Protein AF-A0A6P1BYD6-F1 (afdb_monomer_lite)

Foldseek 3Di:
DDPPDDPPDDDDDDPPDDFADADPPPVRGQKHKDKDKPDCPDPCLCPDPDPPSHWMKIWMWMDGRPDPDIHTDDMDIDDDDD

Structure (mmCIF, N/CA/C/O backbone):
data_AF-A0A6P1BYD6-F1
#
_entry.id   AF-A0A6P1BYD6-F1
#
loop_
_atom_site.group_PDB
_atom_site.id
_atom_site.type_symbol
_atom_site.label_atom_id
_atom_site.label_alt_id
_atom_site.label_comp_id
_atom_site.label_asym_id
_atom_site.label_entity_id
_atom_site.label_seq_id
_atom_site.pdbx_PDB_ins_code
_atom_site.Cartn_x
_atom_site.Cartn_y
_atom_site.Cartn_z
_atom_site.occupancy
_atom_site.B_iso_or_equiv
_atom_site.auth_seq_id
_atom_site.auth_comp_id
_atom_site.auth_asym_id
_atom_site.auth_atom_id
_atom_site.pdbx_PDB_model_num
ATOM 1 N N . PHE A 1 1 ? -15.859 13.540 15.706 1.00 89.75 1 PHE A N 1
ATOM 2 C CA . PHE A 1 1 ? -16.054 14.469 16.838 1.00 89.75 1 PHE A CA 1
ATOM 3 C C . PHE A 1 1 ? -16.524 13.669 18.039 1.00 89.75 1 PHE A C 1
ATOM 5 O O . PHE A 1 1 ? -17.346 12.777 17.856 1.00 89.75 1 PHE A O 1
ATOM 12 N N . VAL A 1 2 ? -15.995 13.976 19.224 1.00 96.88 2 VAL A N 1
ATOM 13 C CA . VAL A 1 2 ? -16.398 13.377 20.503 1.00 96.88 2 VAL A CA 1
ATOM 14 C C . VAL A 1 2 ? -17.037 14.480 21.339 1.00 96.88 2 VAL A C 1
ATOM 16 O O . VAL A 1 2 ? -16.434 15.530 21.543 1.00 96.88 2 VAL A O 1
ATOM 19 N N . ARG A 1 3 ? -18.293 14.278 21.751 1.00 98.00 3 ARG A N 1
ATOM 20 C CA . ARG A 1 3 ? -19.072 15.300 22.460 1.00 98.00 3 ARG A CA 1
ATOM 21 C C . ARG A 1 3 ? -18.425 15.622 23.805 1.00 98.00 3 ARG A C 1
ATOM 23 O O . ARG A 1 3 ? -18.313 14.728 24.631 1.00 98.00 3 ARG A O 1
ATOM 30 N N . GLY A 1 4 ? -18.094 16.898 24.010 1.00 97.38 4 GLY A N 1
ATOM 31 C CA . GLY A 1 4 ? -17.543 17.400 25.271 1.00 97.38 4 GLY A CA 1
ATOM 32 C C . GLY A 1 4 ? -16.054 17.129 25.472 1.00 97.38 4 GLY A C 1
ATOM 33 O O . GLY A 1 4 ? -15.592 17.299 26.585 1.00 97.38 4 GLY A O 1
ATOM 34 N N . ALA A 1 5 ? -15.329 16.698 24.434 1.00 97.94 5 ALA A N 1
ATOM 35 C CA . ALA A 1 5 ? -13.872 16.637 24.496 1.00 97.94 5 ALA A CA 1
ATOM 36 C C . ALA A 1 5 ? -13.279 18.056 24.486 1.00 97.94 5 ALA A C 1
ATOM 38 O O . ALA A 1 5 ? -13.658 18.873 23.638 1.00 97.94 5 ALA A O 1
ATOM 39 N N . GLU A 1 6 ? -12.344 18.315 25.393 1.00 98.19 6 GLU A N 1
ATOM 40 C CA . GLU A 1 6 ? -11.684 19.605 25.603 1.00 98.19 6 GLU A CA 1
ATOM 41 C C . GLU A 1 6 ? -10.160 19.505 25.390 1.00 98.19 6 GLU A C 1
ATOM 43 O O . GLU A 1 6 ? -9.591 18.424 25.217 1.00 98.19 6 GLU A O 1
ATOM 48 N N . GLU A 1 7 ? -9.471 20.649 25.342 1.00 98.06 7 GLU A N 1
ATOM 49 C CA . GLU A 1 7 ? -8.006 20.675 25.283 1.00 98.06 7 GLU A CA 1
ATOM 50 C C . GLU A 1 7 ? -7.415 20.049 26.555 1.00 98.06 7 GLU A C 1
ATOM 52 O O . GLU A 1 7 ? -7.754 20.445 27.666 1.00 98.06 7 GLU A O 1
ATOM 57 N N . GLY A 1 8 ? -6.511 19.081 26.390 1.00 98.00 8 GLY A N 1
ATOM 58 C CA . GLY A 1 8 ? -5.884 18.359 27.501 1.00 98.00 8 GLY A CA 1
ATOM 59 C C . GLY A 1 8 ? -6.543 17.021 27.852 1.00 98.00 8 GLY A C 1
ATOM 60 O O . GLY A 1 8 ? -5.922 16.228 28.560 1.00 98.00 8 GLY A O 1
ATOM 61 N N . ASP A 1 9 ? -7.732 16.723 27.316 1.00 98.50 9 ASP A N 1
ATOM 62 C CA . ASP A 1 9 ? -8.352 15.404 27.459 1.00 98.50 9 ASP A CA 1
ATOM 63 C C . ASP A 1 9 ? -7.582 14.308 26.705 1.00 98.50 9 ASP A C 1
ATOM 65 O O . ASP A 1 9 ? -6.871 14.549 25.724 1.00 98.50 9 ASP A O 1
ATOM 69 N N . VAL A 1 10 ? -7.790 13.058 27.129 1.00 97.94 10 VAL A N 1
ATOM 70 C CA . VAL A 1 10 ? -7.276 11.859 26.455 1.00 97.94 10 VAL A CA 1
ATOM 71 C C . VAL A 1 10 ? -8.440 11.062 25.881 1.00 97.94 10 VAL A C 1
ATOM 73 O O . VAL A 1 10 ? -9.374 10.705 26.596 1.00 97.94 10 VAL A O 1
ATOM 76 N N . LEU A 1 11 ? -8.362 10.731 24.591 1.00 97.81 11 LEU A N 1
ATOM 77 C CA . LEU A 1 11 ? -9.330 9.852 23.943 1.00 97.81 11 LEU A CA 1
ATOM 78 C C . LEU A 1 11 ? -8.783 8.428 23.850 1.00 97.81 11 LEU A C 1
ATOM 80 O O . LEU A 1 11 ? -7.812 8.169 23.140 1.00 97.81 11 LEU A O 1
ATOM 84 N N . GLU A 1 12 ? -9.453 7.486 24.506 1.00 97.94 12 GLU A N 1
ATOM 85 C CA . GLU A 1 12 ? -9.228 6.067 24.251 1.00 97.94 12 GLU A CA 1
ATOM 86 C C . GLU A 1 12 ? -9.866 5.677 22.908 1.00 97.94 12 GLU A C 1
ATOM 88 O O . GLU A 1 12 ? -11.072 5.833 22.705 1.00 97.94 12 GLU A O 1
ATOM 93 N N . VAL A 1 13 ? -9.063 5.132 21.991 1.00 97.69 13 VAL A N 1
ATOM 94 C CA . VAL A 1 13 ? -9.546 4.578 20.720 1.00 97.69 13 VAL A CA 1
ATOM 95 C C . VAL A 1 13 ? -9.195 3.101 20.661 1.00 97.69 13 VAL A C 1
ATOM 97 O O . VAL A 1 13 ? -8.038 2.723 20.481 1.00 97.69 13 VAL A O 1
ATOM 100 N N . ARG A 1 14 ? -10.215 2.252 20.790 1.00 98.25 14 ARG A N 1
ATOM 101 C CA . ARG A 1 14 ? -10.071 0.800 20.672 1.00 98.25 14 ARG A CA 1
ATOM 102 C C . ARG A 1 14 ? -10.296 0.372 19.227 1.00 98.25 14 ARG A C 1
ATOM 104 O O . ARG A 1 14 ? -11.413 0.465 18.721 1.00 98.25 14 ARG A O 1
ATOM 111 N N . ILE A 1 15 ? -9.252 -0.141 18.582 1.00 97.75 15 ILE A N 1
ATOM 112 C CA . ILE A 1 15 ? -9.373 -0.809 17.281 1.00 97.75 15 ILE A CA 1
ATOM 113 C C . ILE A 1 15 ? -9.753 -2.264 17.558 1.00 97.75 15 ILE A C 1
ATOM 115 O O . ILE A 1 15 ? -8.907 -3.072 17.925 1.00 97.75 15 ILE A O 1
ATOM 119 N N . ILE A 1 16 ? -11.050 -2.560 17.471 1.00 98.31 16 ILE A N 1
ATOM 120 C CA . ILE A 1 16 ? -11.603 -3.873 17.838 1.00 98.31 16 ILE A CA 1
ATOM 121 C C . ILE A 1 16 ? -11.529 -4.903 16.708 1.00 98.31 16 ILE A C 1
ATOM 123 O O . ILE A 1 16 ? -11.525 -6.096 16.989 1.00 98.31 16 ILE A O 1
ATOM 127 N N . ASP A 1 17 ? -11.494 -4.444 15.458 1.00 96.38 17 ASP A N 1
ATOM 128 C CA . ASP A 1 17 ? -11.447 -5.287 14.266 1.00 96.38 17 ASP A CA 1
ATOM 129 C C . ASP A 1 17 ? -10.953 -4.472 13.059 1.00 96.38 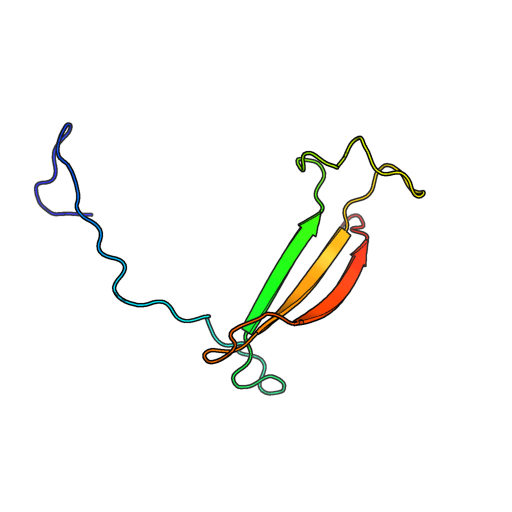17 ASP A C 1
ATOM 131 O O . ASP A 1 17 ? -11.076 -3.241 13.038 1.00 96.38 17 ASP A O 1
ATOM 135 N N . VAL A 1 18 ? -10.393 -5.156 12.060 1.00 95.06 18 VAL A N 1
ATOM 136 C CA . VAL A 1 18 ? -9.910 -4.579 10.801 1.00 95.06 18 VAL A CA 1
ATOM 137 C C . VAL A 1 18 ? -10.123 -5.583 9.670 1.00 95.06 18 VAL A C 1
ATOM 139 O O . VAL A 1 18 ? -9.732 -6.739 9.772 1.00 95.06 18 VAL A O 1
ATOM 142 N N . ALA A 1 19 ? -10.653 -5.112 8.541 1.00 94.94 19 ALA A N 1
ATOM 143 C CA . ALA A 1 19 ? -10.758 -5.895 7.314 1.00 94.94 19 ALA A CA 1
ATOM 144 C C . ALA A 1 19 ? -10.297 -5.073 6.099 1.00 94.94 19 ALA A C 1
ATOM 146 O O . ALA A 1 19 ? -10.532 -3.858 6.051 1.00 94.94 19 ALA A O 1
ATOM 147 N N . PRO A 1 20 ? -9.668 -5.699 5.088 1.00 95.94 20 PRO A N 1
ATOM 148 C CA . PRO A 1 20 ? -9.347 -5.013 3.846 1.00 95.94 20 PRO A CA 1
ATOM 149 C C . PRO A 1 20 ? -10.628 -4.666 3.080 1.00 95.94 20 PRO A C 1
ATOM 151 O O . PRO A 1 20 ? -11.579 -5.446 3.025 1.00 95.94 20 PRO A O 1
ATOM 154 N N . ARG A 1 21 ? -10.648 -3.499 2.429 1.00 96.88 21 ARG A N 1
ATOM 155 C CA . ARG A 1 21 ? -11.754 -3.114 1.544 1.00 96.88 21 ARG A CA 1
ATOM 156 C C . ARG A 1 21 ? -11.728 -3.983 0.272 1.00 96.88 21 ARG A C 1
ATOM 158 O O . ARG A 1 21 ? -10.736 -3.910 -0.456 1.00 96.88 21 ARG A O 1
ATOM 165 N N . PRO A 1 22 ? -12.797 -4.739 -0.052 1.00 96.62 22 PRO A N 1
ATOM 166 C CA . PRO A 1 22 ? -12.815 -5.583 -1.245 1.00 96.62 22 PRO A CA 1
ATOM 167 C C . PRO A 1 22 ? -12.728 -4.781 -2.548 1.00 96.62 22 PRO A C 1
ATOM 169 O O . PRO A 1 22 ? -13.264 -3.675 -2.668 1.00 96.62 22 PRO A O 1
ATOM 172 N N . CYS A 1 23 ? -12.081 -5.370 -3.548 1.00 97.44 23 CYS A N 1
ATOM 173 C CA . CYS A 1 23 ? -12.028 -4.870 -4.909 1.00 97.44 23 CYS A CA 1
ATOM 174 C C . CYS A 1 23 ? -13.432 -4.896 -5.525 1.00 97.44 23 CYS A C 1
ATOM 176 O O . CYS A 1 23 ? -14.107 -5.922 -5.517 1.00 97.44 23 CYS A O 1
ATOM 178 N N . ALA A 1 24 ? -13.859 -3.773 -6.105 1.00 97.88 24 ALA A N 1
ATOM 179 C CA . ALA A 1 24 ? -15.150 -3.678 -6.788 1.00 97.88 24 ALA A CA 1
ATOM 180 C C . ALA A 1 24 ? -15.137 -4.286 -8.205 1.00 97.88 24 ALA A C 1
ATOM 182 O O . ALA A 1 24 ? -16.182 -4.383 -8.843 1.00 97.88 24 ALA A O 1
ATOM 183 N N . ASN A 1 25 ? -13.969 -4.677 -8.725 1.00 97.88 25 ASN A N 1
ATOM 184 C CA . ASN A 1 25 ? -13.878 -5.322 -10.028 1.00 97.88 25 ASN A CA 1
ATOM 185 C C . ASN A 1 25 ? -14.378 -6.777 -9.919 1.00 97.88 25 ASN A C 1
ATOM 187 O O . ASN A 1 25 ? -13.756 -7.566 -9.203 1.00 97.88 25 ASN A O 1
ATOM 191 N N . PRO A 1 26 ? -15.434 -7.174 -10.658 1.00 97.38 26 PRO A N 1
ATOM 192 C CA . PRO A 1 26 ? -16.046 -8.497 -10.524 1.00 97.38 26 PRO A CA 1
ATOM 193 C C . PRO A 1 26 ? -15.094 -9.649 -10.864 1.00 97.38 26 PRO A C 1
ATOM 195 O O . PRO A 1 26 ? -15.258 -10.753 -10.351 1.00 97.38 26 PRO A O 1
ATOM 198 N N . LYS A 1 27 ? -14.059 -9.402 -11.678 1.00 97.88 27 LYS A N 1
ATOM 199 C CA . LYS A 1 27 ? -13.029 -10.401 -11.998 1.00 97.88 27 LYS A CA 1
ATOM 200 C C . LYS A 1 27 ? -12.182 -10.799 -10.780 1.00 97.88 27 LYS A C 1
ATOM 202 O O . LYS A 1 27 ? -11.583 -11.870 -10.785 1.00 97.88 27 LYS A O 1
ATOM 207 N N . TYR A 1 28 ? -12.133 -9.952 -9.754 1.00 96.62 28 TYR A N 1
ATOM 208 C CA . TYR A 1 28 ? -11.299 -10.119 -8.562 1.00 96.62 28 TYR A CA 1
ATOM 209 C C . TYR A 1 28 ? -12.141 -10.109 -7.279 1.00 96.62 28 TYR A C 1
ATOM 211 O O . TYR A 1 28 ? -11.724 -9.571 -6.254 1.00 96.62 28 TYR A O 1
ATOM 219 N N . SER A 1 29 ? -13.346 -10.685 -7.339 1.00 96.38 29 SER A N 1
ATOM 220 C CA . SER A 1 29 ? -14.239 -10.793 -6.182 1.00 96.38 29 SER A CA 1
ATOM 221 C C . SER A 1 29 ? -13.532 -11.438 -4.984 1.00 96.38 29 SER A C 1
ATOM 223 O O . SER A 1 29 ? -12.864 -12.462 -5.122 1.00 96.38 29 SER A O 1
ATOM 225 N N . GLY A 1 30 ? -13.674 -10.825 -3.807 1.00 95.50 30 GLY A N 1
ATOM 226 C CA . GLY A 1 30 ? -13.041 -11.271 -2.561 1.00 95.50 30 GLY A CA 1
ATOM 227 C C . GLY A 1 30 ? -11.578 -10.850 -2.387 1.00 95.50 30 GLY A C 1
ATOM 228 O O . GLY A 1 30 ? -11.049 -10.983 -1.289 1.00 95.50 30 GLY A O 1
ATOM 229 N N . LYS A 1 31 ? -10.931 -10.300 -3.422 1.00 97.56 31 LYS A N 1
ATOM 230 C CA . LYS A 1 31 ? -9.563 -9.771 -3.329 1.00 97.56 31 LYS A CA 1
ATOM 231 C C . LYS A 1 31 ? -9.549 -8.305 -2.938 1.00 97.56 31 LYS A C 1
ATOM 233 O O . LYS A 1 31 ? -10.508 -7.576 -3.175 1.00 97.56 31 LYS A O 1
ATOM 238 N N . ALA A 1 32 ? -8.430 -7.861 -2.391 1.00 98.06 32 ALA A N 1
ATOM 239 C CA . ALA A 1 32 ? -8.087 -6.465 -2.177 1.00 98.06 32 ALA A CA 1
ATOM 240 C C . ALA A 1 32 ? -6.685 -6.200 -2.736 1.00 98.06 32 ALA A C 1
ATOM 242 O O . ALA A 1 32 ? -5.855 -7.106 -2.811 1.00 98.06 32 ALA A O 1
ATOM 243 N N . PHE A 1 33 ? -6.423 -4.956 -3.135 1.00 98.38 33 PHE A N 1
ATOM 244 C CA . PHE A 1 33 ? -5.145 -4.567 -3.726 1.00 98.38 33 PHE A CA 1
ATOM 245 C C . PHE A 1 33 ? -4.550 -3.372 -2.989 1.00 98.38 33 PHE A C 1
ATOM 247 O O . PHE A 1 33 ? -5.262 -2.430 -2.643 1.00 98.38 33 PHE A O 1
ATOM 254 N N . GLY A 1 34 ? -3.238 -3.418 -2.775 1.00 98.06 34 GLY A N 1
ATOM 255 C CA . GLY A 1 34 ? -2.446 -2.335 -2.200 1.00 98.06 34 GLY A CA 1
ATOM 256 C C . GLY A 1 34 ? -1.359 -1.880 -3.168 1.00 98.06 34 GLY A C 1
ATOM 257 O O . GLY A 1 34 ? -0.894 -2.657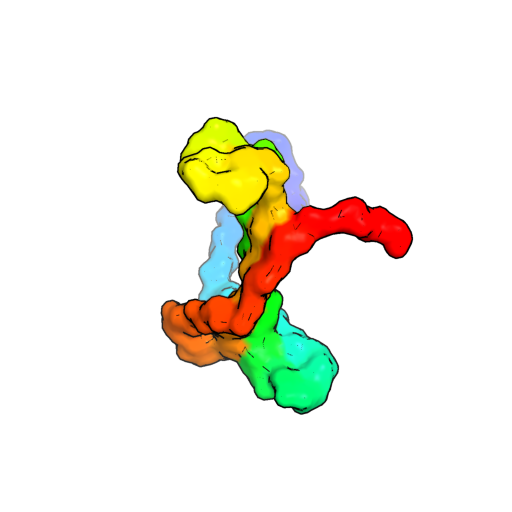 -4.001 1.00 98.06 34 GLY A O 1
ATOM 258 N N . SER A 1 35 ? -0.942 -0.622 -3.051 1.00 98.44 35 SER A N 1
ATOM 259 C CA . SE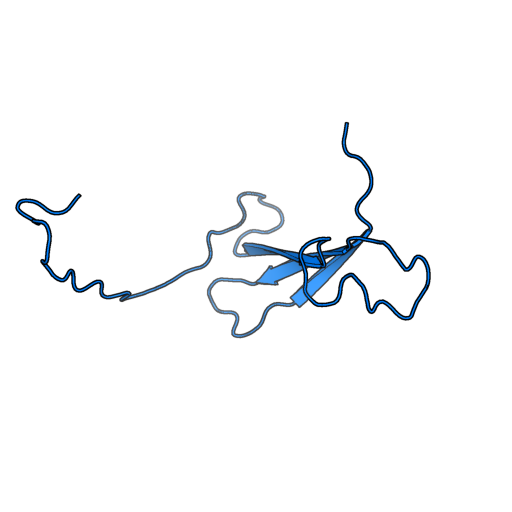R A 1 35 ? 0.159 -0.053 -3.829 1.00 98.44 35 SER A CA 1
ATOM 260 C C . SER A 1 35 ? 1.311 0.293 -2.895 1.00 98.44 35 SER A C 1
ATOM 262 O O . SER A 1 35 ? 1.148 1.089 -1.971 1.00 98.44 35 SER A O 1
ATOM 264 N N . ASN A 1 36 ? 2.473 -0.312 -3.127 1.00 98.62 36 ASN A N 1
ATOM 265 C CA . ASN A 1 36 ? 3.717 0.062 -2.474 1.00 98.62 36 ASN A CA 1
ATOM 266 C C . ASN A 1 36 ? 4.547 0.909 -3.439 1.00 98.62 36 ASN A C 1
ATOM 268 O O . ASN A 1 36 ? 4.910 0.447 -4.520 1.00 98.62 36 ASN A O 1
ATOM 272 N N . ALA A 1 37 ? 4.854 2.140 -3.040 1.00 98.44 37 ALA A N 1
ATOM 273 C CA . ALA A 1 37 ? 5.680 3.046 -3.820 1.00 98.44 37 ALA A CA 1
ATOM 274 C C . ALA A 1 37 ? 7.087 3.137 -3.218 1.00 98.44 37 ALA A C 1
ATOM 276 O O . ALA A 1 37 ? 7.278 3.702 -2.141 1.00 98.44 37 ALA A O 1
ATOM 277 N N . ALA A 1 38 ? 8.087 2.639 -3.945 1.00 98.12 38 ALA A N 1
ATOM 278 C CA . ALA A 1 38 ? 9.474 3.033 -3.741 1.00 98.12 38 ALA A CA 1
ATOM 279 C C . ALA A 1 38 ? 9.647 4.440 -4.333 1.00 98.12 38 ALA A C 1
ATOM 281 O O . ALA A 1 38 ? 9.968 4.580 -5.512 1.00 98.12 38 ALA A O 1
ATOM 282 N N . ALA A 1 39 ? 9.332 5.455 -3.530 1.00 97.75 39 ALA A N 1
ATOM 283 C CA . ALA A 1 39 ? 9.168 6.838 -3.969 1.00 97.75 39 ALA A CA 1
ATOM 284 C C . ALA A 1 39 ? 10.394 7.729 -3.707 1.00 97.75 39 ALA A C 1
ATOM 286 O O . ALA A 1 39 ? 11.308 7.359 -2.968 1.00 97.75 39 ALA A O 1
ATOM 287 N N . SER A 1 40 ? 10.374 8.932 -4.281 1.00 97.12 40 SER A N 1
ATOM 288 C CA . SER A 1 40 ? 11.446 9.936 -4.212 1.00 97.12 40 SER A CA 1
ATOM 289 C C . SER A 1 40 ? 11.746 10.462 -2.806 1.00 97.12 40 SER A C 1
ATOM 291 O O . SER A 1 40 ? 12.876 10.858 -2.528 1.00 97.12 40 SER A O 1
ATOM 293 N N . TRP A 1 41 ? 10.768 10.421 -1.900 1.00 97.88 41 TRP A N 1
ATOM 294 C CA . TRP A 1 41 ? 10.934 10.752 -0.477 1.00 97.88 41 TRP A CA 1
ATOM 295 C C . TRP A 1 41 ? 11.344 9.551 0.390 1.00 97.88 41 TRP A C 1
ATOM 297 O O . TRP A 1 41 ? 11.487 9.685 1.605 1.00 97.88 41 TRP A O 1
ATOM 307 N N . GLY A 1 42 ? 11.489 8.363 -0.203 1.00 97.81 42 GLY A N 1
ATOM 308 C CA . GLY A 1 42 ? 11.923 7.164 0.503 1.00 97.81 42 GLY A CA 1
ATOM 309 C C . GLY A 1 42 ? 13.396 7.244 0.894 1.00 97.81 42 GLY A C 1
ATOM 310 O O . GLY A 1 42 ? 14.221 7.744 0.131 1.00 97.81 42 GLY A O 1
ATOM 311 N N . TYR A 1 43 ? 13.732 6.698 2.064 1.00 97.25 43 TYR A N 1
ATOM 312 C CA . TYR A 1 43 ? 15.102 6.681 2.589 1.00 97.25 43 TYR A CA 1
ATOM 313 C C . TYR A 1 43 ? 16.112 6.114 1.574 1.00 97.25 43 TYR A C 1
ATOM 315 O O . TYR A 1 43 ? 17.184 6.672 1.389 1.00 97.25 43 TYR A O 1
ATOM 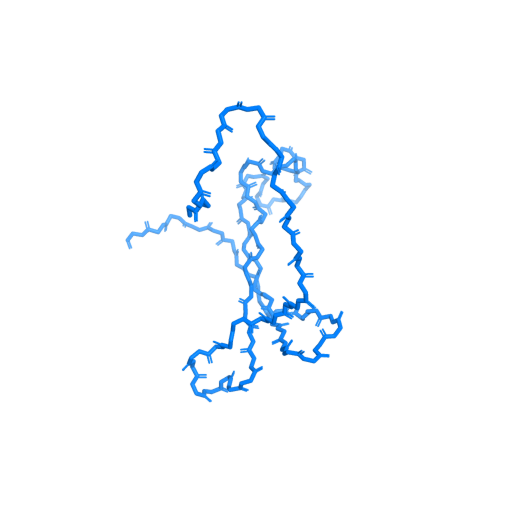323 N N . GLN A 1 44 ? 15.717 5.072 0.835 1.00 96.06 44 GLN A N 1
ATOM 324 C CA . GLN A 1 44 ? 16.531 4.382 -0.167 1.00 96.06 44 GLN A CA 1
ATOM 325 C C . GLN A 1 44 ? 16.778 5.166 -1.470 1.00 96.06 44 GLN A C 1
ATOM 327 O O . GLN A 1 44 ? 17.541 4.707 -2.318 1.00 96.06 44 GLN A O 1
ATOM 332 N N . TYR A 1 45 ? 16.098 6.295 -1.709 1.00 97.00 45 TYR A N 1
ATOM 333 C CA . TYR A 1 45 ? 16.047 6.926 -3.039 1.00 97.00 45 TYR A CA 1
ATOM 334 C C . TYR A 1 45 ? 17.406 7.443 -3.549 1.00 97.00 45 TYR A C 1
ATOM 336 O O . TYR A 1 45 ? 17.609 7.608 -4.756 1.00 97.00 45 TYR A O 1
ATOM 344 N N . ASN A 1 46 ? 18.348 7.721 -2.646 1.00 96.50 46 ASN A N 1
ATOM 345 C CA . ASN A 1 46 ? 19.701 8.152 -3.001 1.00 96.50 46 ASN A CA 1
ATOM 346 C C . ASN A 1 46 ? 20.709 6.994 -3.103 1.00 96.50 46 ASN A C 1
ATOM 348 O O . ASN A 1 46 ? 21.808 7.225 -3.595 1.00 96.50 46 ASN A O 1
ATOM 352 N N . ASP A 1 47 ? 20.317 5.772 -2.732 1.00 95.94 47 ASP A N 1
ATOM 353 C CA . ASP A 1 47 ? 21.214 4.620 -2.554 1.00 95.94 47 ASP A CA 1
ATOM 354 C C . ASP A 1 47 ? 20.913 3.467 -3.532 1.00 95.94 47 ASP A C 1
ATOM 356 O O . ASP A 1 47 ? 21.265 2.308 -3.305 1.00 95.94 47 ASP A O 1
ATOM 360 N N . LEU A 1 48 ? 20.226 3.760 -4.640 1.00 95.50 48 LEU A N 1
ATOM 361 C CA . LEU A 1 48 ? 19.909 2.766 -5.664 1.00 95.50 48 LEU A CA 1
ATOM 362 C C . LEU A 1 48 ? 21.172 2.351 -6.436 1.00 95.50 48 LEU A C 1
ATOM 364 O O . LEU A 1 48 ? 21.771 3.164 -7.138 1.00 95.50 48 LEU A O 1
ATOM 368 N N . ILE A 1 49 ? 21.526 1.066 -6.353 1.00 94.12 49 ILE A N 1
ATOM 369 C CA . ILE A 1 49 ? 22.745 0.510 -6.970 1.00 94.12 49 ILE A CA 1
ATOM 370 C C . ILE A 1 49 ? 22.601 0.201 -8.469 1.00 94.12 49 ILE A C 1
ATOM 372 O O . ILE A 1 49 ? 23.574 0.296 -9.212 1.00 94.12 49 ILE A O 1
ATOM 376 N N . ASP A 1 50 ? 21.388 -0.121 -8.928 1.00 92.25 50 ASP A N 1
ATOM 377 C CA . ASP A 1 50 ? 21.127 -0.451 -10.334 1.00 92.25 50 ASP A CA 1
ATOM 378 C C . ASP A 1 50 ? 20.636 0.770 -11.127 1.00 92.25 50 ASP A C 1
ATOM 380 O O . ASP A 1 50 ? 19.808 1.538 -10.616 1.00 92.25 50 ASP A O 1
ATOM 384 N N . PRO A 1 51 ? 21.039 0.940 -12.402 1.00 89.44 51 PRO A N 1
ATOM 385 C CA . PRO A 1 51 ? 20.516 1.997 -13.255 1.00 89.44 51 PRO A CA 1
ATOM 386 C C . PRO A 1 51 ? 19.053 1.738 -13.682 1.00 89.44 51 PRO A C 1
ATOM 388 O O . PRO A 1 51 ? 18.653 0.593 -13.909 1.00 89.44 51 PRO A O 1
ATOM 391 N N . PRO A 1 52 ? 18.235 2.791 -13.874 1.00 90.44 52 PRO A N 1
ATOM 392 C CA . PRO A 1 52 ? 18.524 4.198 -13.597 1.00 90.44 52 PRO A CA 1
ATOM 393 C C . PRO A 1 52 ? 18.494 4.497 -12.088 1.00 90.44 52 PRO A C 1
ATOM 395 O O . PRO A 1 52 ? 17.528 4.151 -11.405 1.00 90.44 52 PRO A O 1
ATOM 398 N N . ALA A 1 53 ? 19.531 5.177 -11.585 1.00 83.81 53 ALA A N 1
ATOM 399 C CA . ALA A 1 53 ? 19.740 5.441 -10.153 1.00 83.81 53 ALA A CA 1
ATOM 400 C C . ALA A 1 53 ? 18.753 6.458 -9.543 1.00 83.81 53 ALA A C 1
ATOM 402 O O . ALA A 1 53 ? 18.671 6.598 -8.329 1.00 83.81 53 ALA A O 1
ATOM 403 N N . LYS A 1 54 ? 17.979 7.165 -10.375 1.00 92.62 54 LYS A N 1
ATOM 404 C CA . LYS A 1 54 ? 16.872 8.034 -9.956 1.00 92.62 54 LYS A CA 1
ATOM 405 C C . LYS A 1 54 ? 15.593 7.524 -10.589 1.00 92.62 54 LYS A C 1
ATOM 407 O O . LYS A 1 54 ? 15.302 7.820 -11.746 1.00 92.62 54 LYS A O 1
ATOM 412 N N . ARG A 1 55 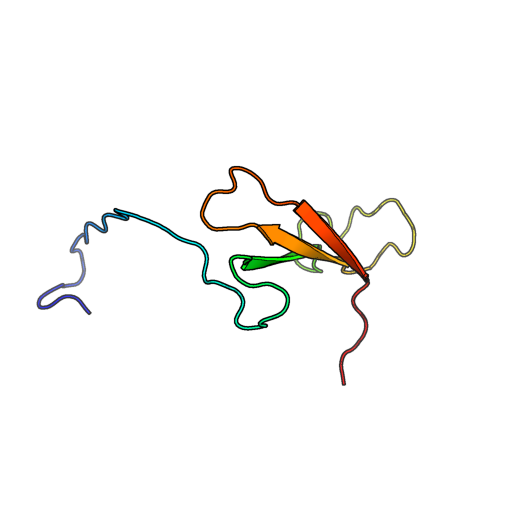? 14.873 6.688 -9.846 1.00 97.00 55 ARG A N 1
ATOM 413 C CA . ARG A 1 55 ? 13.599 6.118 -10.281 1.00 97.00 55 ARG A CA 1
ATOM 414 C C . ARG A 1 55 ? 12.675 5.919 -9.102 1.00 97.00 55 ARG A C 1
ATOM 416 O O . ARG A 1 55 ? 13.121 5.592 -8.006 1.00 97.00 55 ARG A O 1
ATOM 423 N N . GLU A 1 56 ? 11.390 6.010 -9.389 1.00 97.75 56 GLU A N 1
ATOM 424 C CA . GLU A 1 56 ? 10.343 5.548 -8.495 1.00 97.75 56 GLU A CA 1
ATOM 425 C C . GLU A 1 56 ? 9.760 4.257 -9.076 1.00 97.75 56 GLU A C 1
ATOM 427 O O . GLU A 1 56 ? 9.650 4.100 -10.295 1.00 97.75 56 GLU A O 1
ATOM 432 N N . THR A 1 57 ? 9.458 3.284 -8.222 1.00 97.69 57 THR A N 1
ATOM 433 C CA . THR A 1 57 ? 8.874 2.000 -8.641 1.00 97.69 57 THR A CA 1
ATOM 434 C C . THR A 1 57 ? 7.625 1.736 -7.828 1.00 97.69 57 THR A C 1
ATOM 436 O O . THR A 1 57 ? 7.662 1.779 -6.601 1.00 97.69 57 THR A O 1
ATOM 439 N N . ILE A 1 58 ? 6.526 1.453 -8.514 1.00 98.56 58 ILE A N 1
ATOM 440 C CA . ILE A 1 58 ? 5.272 1.051 -7.894 1.00 98.56 58 ILE A CA 1
ATOM 441 C C . ILE A 1 58 ? 5.165 -0.463 -7.990 1.00 98.56 58 ILE A C 1
ATOM 443 O O . ILE A 1 58 ? 5.329 -1.014 -9.075 1.00 98.56 58 ILE A O 1
ATOM 447 N N . THR A 1 59 ? 4.873 -1.126 -6.875 1.00 98.81 59 THR A N 1
ATOM 448 C CA . THR A 1 59 ? 4.553 -2.554 -6.819 1.00 98.81 59 THR A CA 1
ATOM 449 C C . THR A 1 59 ? 3.134 -2.726 -6.305 1.00 98.81 59 THR A C 1
ATOM 451 O O . THR A 1 59 ? 2.797 -2.259 -5.217 1.00 98.81 59 THR A O 1
ATOM 454 N N . ILE A 1 60 ? 2.302 -3.406 -7.086 1.00 98.75 60 ILE A N 1
ATOM 455 C CA . ILE A 1 60 ? 0.935 -3.747 -6.709 1.00 98.75 60 ILE A CA 1
ATOM 456 C C . ILE A 1 60 ? 0.938 -5.091 -5.997 1.00 98.75 60 ILE A C 1
ATOM 458 O O . ILE A 1 60 ? 1.445 -6.083 -6.523 1.00 98.75 60 ILE A O 1
ATOM 462 N N . PHE A 1 61 ? 0.348 -5.116 -4.809 1.00 98.62 61 PHE A N 1
ATOM 463 C CA . PHE A 1 61 ? 0.157 -6.310 -4.000 1.00 98.62 61 PHE A CA 1
ATOM 464 C C . PHE A 1 61 ? -1.314 -6.719 -3.992 1.00 98.62 61 PHE A C 1
ATOM 466 O O . PHE A 1 61 ? -2.202 -5.869 -3.975 1.00 98.62 61 PHE A O 1
ATOM 473 N N . GLU A 1 62 ? -1.561 -8.021 -3.975 1.00 98.06 62 GLU A N 1
ATOM 474 C CA . GLU A 1 62 ? -2.871 -8.647 -3.820 1.00 98.06 62 GLU A CA 1
ATOM 475 C C . GLU A 1 62 ? -2.970 -9.301 -2.438 1.00 98.06 62 GLU A C 1
ATOM 477 O O . GLU A 1 62 ? -2.015 -9.922 -1.970 1.00 98.06 62 GLU A O 1
ATOM 482 N N . THR A 1 63 ? -4.133 -9.191 -1.804 1.00 97.62 63 THR A N 1
ATOM 483 C CA . THR A 1 63 ? -4.488 -9.872 -0.552 1.00 97.62 63 THR A CA 1
ATOM 484 C C . THR A 1 63 ? -5.989 -10.201 -0.542 1.00 97.62 63 THR A C 1
ATOM 486 O O . THR A 1 63 ? -6.702 -9.911 -1.507 1.00 97.62 63 THR A O 1
ATOM 489 N N . ASP A 1 64 ? -6.493 -10.801 0.530 1.00 96.44 64 ASP A N 1
ATOM 490 C CA . ASP A 1 64 ? -7.921 -10.969 0.809 1.00 96.44 64 ASP A CA 1
ATOM 491 C C . ASP A 1 64 ? -8.201 -10.886 2.318 1.00 96.44 64 ASP A C 1
ATOM 493 O O . ASP A 1 64 ? -7.306 -10.587 3.106 1.00 96.44 64 ASP A O 1
ATOM 497 N N . ALA A 1 65 ? -9.462 -11.059 2.721 1.00 94.19 65 ALA A N 1
ATOM 498 C CA . ALA A 1 65 ? -9.883 -10.899 4.113 1.00 94.19 65 ALA A CA 1
ATOM 499 C C . ALA A 1 65 ? -9.375 -12.009 5.051 1.00 94.19 65 ALA A C 1
ATOM 501 O O . ALA A 1 65 ? -9.456 -11.847 6.264 1.00 94.19 65 ALA A O 1
ATOM 502 N N . GLN A 1 66 ? -8.886 -13.126 4.509 1.00 94.31 66 GLN A N 1
ATOM 503 C CA . GLN A 1 66 ? -8.388 -14.271 5.275 1.00 94.31 66 GLN A CA 1
ATOM 504 C C . GLN A 1 66 ? -6.870 -14.446 5.147 1.00 94.31 66 GLN A C 1
ATOM 506 O O . GLN A 1 66 ? -6.286 -15.268 5.850 1.00 94.31 66 GLN A O 1
ATOM 511 N N . ALA A 1 67 ? -6.233 -13.711 4.239 1.00 90.31 67 ALA A N 1
ATOM 512 C CA . ALA A 1 67 ? -4.826 -13.861 3.936 1.00 90.31 67 ALA A CA 1
ATOM 513 C C . ALA A 1 67 ? -3.930 -13.373 5.083 1.00 90.31 67 ALA A C 1
ATOM 515 O O . ALA A 1 67 ? -4.009 -12.230 5.527 1.00 90.31 67 ALA A O 1
ATOM 516 N N . GLU A 1 68 ? -2.994 -14.228 5.490 1.00 94.81 68 GLU A N 1
ATOM 517 C CA . GLU A 1 68 ? -1.927 -13.878 6.439 1.00 94.81 68 GLU A CA 1
ATOM 518 C C . GLU A 1 68 ? -0.760 -13.132 5.766 1.00 94.81 68 GLU A C 1
ATOM 520 O O . GLU A 1 68 ? 0.124 -12.600 6.435 1.00 94.81 68 GLU A O 1
ATOM 525 N N . TRP A 1 69 ? -0.731 -13.102 4.430 1.00 95.19 69 TRP A N 1
ATOM 526 C CA . TRP A 1 69 ? 0.338 -12.502 3.636 1.00 95.19 69 TRP A CA 1
ATOM 527 C C . TRP A 1 69 ? -0.194 -11.926 2.322 1.00 95.19 69 TRP A C 1
ATOM 529 O O . TRP A 1 69 ? -1.180 -12.401 1.764 1.00 95.19 69 TRP A O 1
ATOM 539 N N . ALA A 1 70 ? 0.494 -10.908 1.802 1.00 96.75 70 ALA A N 1
ATOM 540 C CA . ALA A 1 70 ? 0.185 -10.310 0.509 1.00 96.75 70 ALA A CA 1
ATOM 541 C C . ALA A 1 70 ? 1.124 -10.836 -0.585 1.00 96.75 70 ALA A C 1
ATOM 543 O O . ALA A 1 70 ? 2.315 -11.057 -0.357 1.00 96.75 70 ALA A O 1
ATOM 544 N N . ARG A 1 71 ? 0.604 -10.981 -1.804 1.00 97.69 71 ARG A N 1
ATOM 545 C CA . ARG A 1 71 ? 1.358 -11.430 -2.978 1.00 97.69 71 ARG A CA 1
ATOM 546 C C . ARG A 1 71 ? 1.698 -10.253 -3.882 1.00 97.69 71 ARG A C 1
ATOM 548 O O . ARG A 1 71 ? 0.804 -9.513 -4.278 1.00 97.69 71 ARG A O 1
ATOM 555 N N . ALA A 1 72 ? 2.963 -10.110 -4.274 1.00 98.25 72 ALA A N 1
ATOM 556 C CA . ALA A 1 72 ? 3.344 -9.151 -5.310 1.00 98.25 72 ALA A CA 1
ATOM 557 C C . ALA A 1 72 ? 2.750 -9.582 -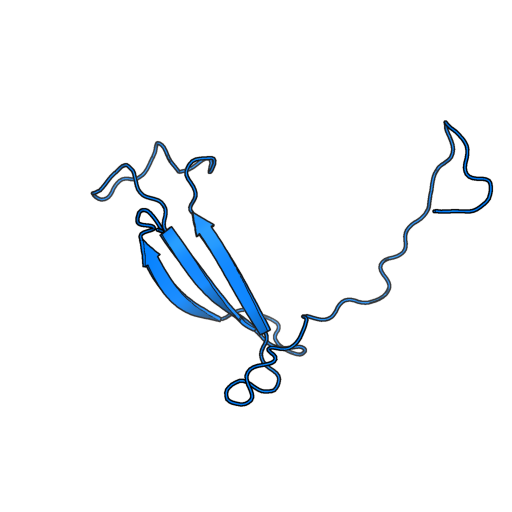6.664 1.00 98.25 72 ALA A C 1
ATOM 559 O O . ALA A 1 72 ? 3.034 -10.675 -7.152 1.00 98.25 72 ALA A O 1
ATOM 560 N N . GLY A 1 73 ? 1.899 -8.738 -7.246 1.00 97.38 73 GLY A N 1
ATOM 561 C CA . GLY A 1 73 ? 1.258 -8.975 -8.536 1.00 97.38 73 GLY A CA 1
ATOM 562 C C . GLY A 1 73 ? 2.122 -8.497 -9.697 1.00 97.38 73 GLY A C 1
ATOM 563 O O . GLY A 1 73 ? 2.501 -9.285 -10.558 1.00 97.38 73 GLY A O 1
ATOM 564 N N . TYR A 1 74 ? 2.437 -7.201 -9.724 1.00 98.38 74 TYR A N 1
ATOM 565 C CA . TYR A 1 74 ? 3.309 -6.608 -10.740 1.00 98.38 74 TYR A CA 1
ATOM 566 C C . TYR A 1 74 ? 3.963 -5.322 -10.238 1.00 98.38 74 TYR A C 1
ATOM 568 O O . TYR A 1 74 ? 3.445 -4.664 -9.335 1.00 98.38 74 TYR A O 1
ATOM 576 N N . SER A 1 75 ? 5.072 -4.943 -10.875 1.00 98.44 75 SER A N 1
ATOM 577 C CA . SER A 1 75 ? 5.745 -3.669 -10.636 1.00 98.44 75 SER A CA 1
ATOM 578 C C . SER A 1 75 ? 5.935 -2.895 -11.931 1.00 98.44 75 SER A C 1
ATOM 580 O O . SER A 1 75 ? 6.116 -3.479 -12.999 1.00 98.44 75 SER A O 1
ATOM 582 N N . TYR A 1 76 ? 5.940 -1.572 -11.831 1.00 97.69 76 TYR A N 1
ATOM 583 C CA . TYR A 1 76 ? 6.270 -0.683 -12.936 1.00 97.69 76 TYR A CA 1
ATOM 584 C C . TYR A 1 76 ? 7.089 0.506 -12.441 1.00 97.69 76 TYR A C 1
ATOM 586 O O . TYR A 1 76 ? 6.954 0.951 -11.300 1.00 97.69 76 TYR A O 1
ATOM 594 N N . ARG A 1 77 ? 7.964 1.026 -13.307 1.00 96.94 77 ARG A N 1
ATOM 595 C CA . ARG A 1 77 ? 8.660 2.287 -13.037 1.00 96.94 77 ARG A CA 1
ATOM 596 C C . ARG A 1 77 ? 7.692 3.429 -13.287 1.00 96.94 77 ARG A C 1
ATOM 598 O O . ARG A 1 77 ? 7.008 3.437 -14.308 1.00 96.94 77 ARG A O 1
ATOM 605 N N . TRP A 1 78 ? 7.650 4.378 -12.364 1.00 97.12 78 TRP A N 1
ATOM 606 C CA . TRP A 1 78 ? 6.884 5.598 -12.553 1.00 97.12 78 TRP A CA 1
ATOM 607 C C . TRP A 1 78 ? 7.402 6.368 -13.771 1.00 97.12 78 TRP A C 1
ATOM 609 O O . TRP A 1 78 ? 8.610 6.490 -13.989 1.00 97.12 78 TRP A O 1
ATOM 619 N N . THR A 1 79 ? 6.469 6.903 -14.546 1.00 96.62 79 THR A N 1
ATOM 620 C CA . THR A 1 79 ? 6.710 7.858 -15.627 1.00 96.62 79 THR A CA 1
ATOM 621 C C . THR A 1 79 ? 5.829 9.080 -15.381 1.00 96.62 79 THR A C 1
ATOM 623 O O . THR A 1 79 ? 4.833 8.956 -14.663 1.00 96.62 79 THR A O 1
ATOM 626 N N . PRO A 1 80 ? 6.125 10.248 -15.975 1.00 96.69 80 PRO A N 1
ATOM 627 C CA . PRO A 1 80 ? 5.184 11.364 -15.966 1.00 96.69 80 PRO A CA 1
ATOM 628 C C . PRO A 1 80 ? 3.791 10.896 -16.405 1.00 96.69 80 PRO A C 1
ATOM 630 O O . PRO A 1 80 ? 3.668 10.174 -17.395 1.00 96.69 80 PRO A O 1
ATOM 633 N N . GLN A 1 81 ? 2.773 11.256 -15.628 1.00 96.00 81 GLN A N 1
ATOM 634 C CA . GLN A 1 81 ? 1.373 10.982 -15.938 1.00 96.00 81 GLN A CA 1
ATOM 635 C C . GLN A 1 81 ? 0.757 12.272 -16.479 1.00 96.00 81 GLN A C 1
ATOM 637 O O . GLN A 1 81 ? 1.001 13.343 -15.919 1.00 96.00 81 GLN A O 1
ATOM 642 N N . THR A 1 82 ? 0.007 12.169 -17.570 1.00 88.12 82 THR A N 1
ATOM 643 C CA . THR A 1 82 ? -0.647 13.291 -18.261 1.00 88.12 82 THR A CA 1
ATOM 644 C C . THR A 1 82 ? -2.148 13.107 -18.271 1.00 88.12 82 THR A C 1
ATOM 646 O O . THR A 1 82 ? -2.559 11.941 -18.478 1.00 88.12 82 THR A O 1
#

Radius of gyration: 19.22 Å; chains: 1; bounding box: 42×35×46 Å

pLDDT: mean 96.49, std 2.64, range [83.81, 98.81]

Sequence (82 aa):
FVRGAEEGDVLEVRIIDVAPRPCANPKYSGKAFGSNAAASWGYQYNDLIDPPAKRETITIFETDAQAEWARAGYSYRWTPQT

Organism: NCBI:txid2594946

Secondary structure (DSSP, 8-state):
--TT--TT-----------PPPP--GGGTTEEEEEEEE-TTSGGGG---SSSSS--EEEEEEEESS-SSPEEEEEEE-----